Protein AF-A0A227IZJ9-F1 (afdb_monomer)

Radius of gyration: 13.45 Å; Cα contacts (8 Å, |Δi|>4): 119; chains: 1; bounding box: 33×26×31 Å

Structure (mmCIF, N/CA/C/O backbone):
data_AF-A0A227IZJ9-F1
#
_entry.id   AF-A0A227IZJ9-F1
#
loop_
_atom_site.group_PDB
_atom_site.id
_atom_site.type_symbol
_atom_site.label_atom_id
_atom_site.label_alt_id
_atom_site.label_comp_id
_atom_site.label_asym_id
_atom_site.label_entity_id
_atom_site.label_seq_id
_atom_site.pdbx_PDB_ins_code
_atom_site.Cartn_x
_atom_site.Cartn_y
_atom_site.Cartn_z
_atom_site.occupancy
_atom_site.B_iso_or_equiv
_atom_site.auth_seq_id
_atom_site.auth_comp_id
_atom_site.auth_asym_id
_atom_site.auth_atom_id
_atom_site.pdbx_PDB_model_num
ATOM 1 N N . PRO A 1 1 ? 12.974 6.609 -7.088 1.00 87.38 1 PRO A N 1
ATOM 2 C CA . PRO A 1 1 ? 13.376 5.210 -7.387 1.00 87.38 1 PRO A CA 1
ATOM 3 C C . PRO A 1 1 ? 14.113 5.137 -8.743 1.00 87.38 1 PRO A C 1
ATOM 5 O O . PRO A 1 1 ? 13.785 5.921 -9.633 1.00 87.38 1 PRO A O 1
ATOM 8 N N . THR A 1 2 ? 15.118 4.260 -8.883 1.00 94.12 2 THR A N 1
ATOM 9 C CA . THR A 1 2 ? 16.032 4.172 -10.050 1.00 94.12 2 THR A CA 1
ATOM 10 C C . THR A 1 2 ? 15.537 3.197 -11.127 1.00 94.12 2 THR A C 1
ATOM 12 O O . THR A 1 2 ? 14.550 2.489 -10.918 1.00 94.12 2 THR A O 1
ATOM 15 N N . GLN A 1 3 ? 16.177 3.195 -12.310 1.00 95.44 3 GLN A N 1
ATOM 16 C CA . GLN A 1 3 ? 15.894 2.252 -13.411 1.00 95.44 3 GLN A CA 1
ATOM 17 C C . GLN A 1 3 ? 16.206 0.808 -13.034 1.00 95.44 3 GLN A C 1
ATOM 19 O O . GLN A 1 3 ? 15.334 -0.038 -13.163 1.00 95.44 3 GLN A O 1
ATOM 24 N N . GLU A 1 4 ? 17.377 0.570 -12.460 1.00 97.69 4 GLU A N 1
ATOM 25 C CA . GLU A 1 4 ? 17.790 -0.745 -11.969 1.00 97.69 4 GLU A CA 1
ATOM 26 C C . GLU A 1 4 ? 16.770 -1.360 -10.997 1.00 97.69 4 GLU A C 1
ATOM 28 O O . GLU A 1 4 ? 16.395 -2.521 -11.137 1.00 97.69 4 GLU A O 1
ATOM 33 N N . LEU A 1 5 ? 16.223 -0.557 -10.074 1.00 96.69 5 LEU A N 1
ATOM 34 C CA . LEU A 1 5 ? 15.180 -1.019 -9.155 1.00 96.69 5 LEU A CA 1
ATOM 35 C C . LEU A 1 5 ? 13.889 -1.423 -9.884 1.00 96.69 5 LEU A C 1
ATOM 37 O O . LEU A 1 5 ? 13.225 -2.375 -9.482 1.00 96.69 5 LEU A O 1
ATOM 41 N N . LEU A 1 6 ? 13.512 -0.694 -10.940 1.00 96.88 6 LEU A N 1
ATOM 42 C CA . LEU A 1 6 ? 12.330 -1.042 -11.729 1.00 96.88 6 LEU A CA 1
ATOM 43 C C . LEU A 1 6 ? 12.517 -2.391 -12.418 1.00 96.88 6 LEU A C 1
ATOM 45 O O . LEU A 1 6 ? 11.594 -3.200 -12.418 1.00 96.88 6 LEU A O 1
ATOM 49 N N . ASP A 1 7 ? 13.695 -2.629 -12.985 1.00 97.94 7 ASP A N 1
ATOM 50 C CA . ASP A 1 7 ? 13.981 -3.866 -13.708 1.00 97.94 7 ASP A CA 1
ATOM 51 C C . ASP A 1 7 ? 14.022 -5.069 -12.751 1.00 97.94 7 ASP A C 1
ATOM 53 O O . ASP A 1 7 ? 13.452 -6.116 -13.058 1.00 97.94 7 ASP A O 1
ATOM 57 N N . ALA A 1 8 ? 14.557 -4.891 -11.539 1.00 98.00 8 ALA A N 1
ATOM 58 C CA . ALA A 1 8 ? 14.491 -5.903 -10.484 1.00 98.00 8 ALA A CA 1
ATOM 59 C C . ALA A 1 8 ? 13.044 -6.224 -10.057 1.00 98.00 8 ALA A C 1
ATOM 61 O O . ALA A 1 8 ? 12.674 -7.393 -9.956 1.00 98.00 8 ALA A O 1
ATOM 62 N N . ILE A 1 9 ? 12.200 -5.206 -9.847 1.00 97.56 9 ILE A N 1
ATOM 63 C CA . ILE A 1 9 ? 10.789 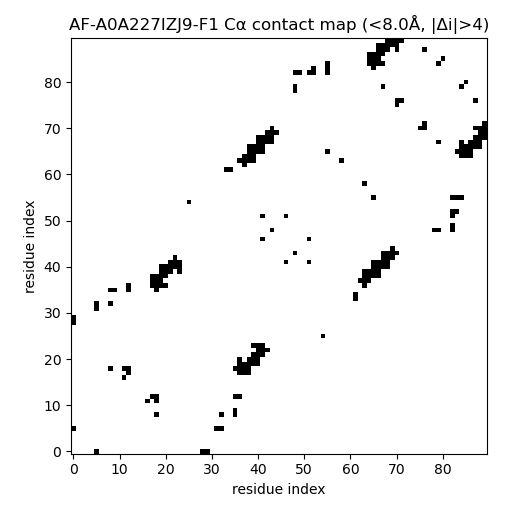-5.402 -9.469 1.00 97.56 9 ILE A CA 1
ATOM 64 C C . ILE A 1 9 ? 10.007 -6.113 -10.577 1.00 97.56 9 ILE A C 1
ATOM 66 O O . ILE A 1 9 ? 9.227 -7.016 -10.283 1.00 97.56 9 ILE A O 1
ATOM 70 N N . LYS A 1 10 ? 10.237 -5.750 -11.845 1.00 97.75 10 LYS A N 1
ATOM 71 C CA . LYS A 1 10 ? 9.630 -6.440 -12.992 1.00 97.75 10 LYS A CA 1
ATOM 72 C C . LYS A 1 10 ? 9.996 -7.917 -13.015 1.00 97.75 10 LYS A C 1
ATOM 74 O O . LYS A 1 10 ? 9.105 -8.749 -13.135 1.00 97.75 10 LYS A O 1
ATOM 79 N N . HIS A 1 11 ? 11.279 -8.231 -12.845 1.00 98.19 11 HIS A N 1
ATOM 80 C CA . HIS A 1 11 ? 11.746 -9.612 -12.825 1.00 98.19 11 HIS A CA 1
ATOM 81 C C . HIS A 1 11 ? 11.087 -10.422 -11.699 1.00 98.19 11 HIS A C 1
ATOM 83 O O . HIS A 1 11 ? 10.573 -11.511 -11.937 1.00 98.19 11 HIS A O 1
ATOM 89 N N . LEU A 1 12 ? 11.027 -9.871 -10.482 1.00 98.31 12 LEU A N 1
ATOM 90 C CA . LEU A 1 12 ? 10.363 -10.536 -9.357 1.00 98.31 12 LEU A CA 1
ATOM 91 C C . LEU A 1 12 ? 8.864 -10.743 -9.614 1.00 98.31 12 LEU A C 1
ATOM 93 O O . LEU A 1 12 ? 8.333 -11.819 -9.340 1.00 98.31 12 LEU A O 1
ATOM 97 N N . HIS A 1 13 ? 8.188 -9.747 -10.183 1.00 97.44 13 HIS A N 1
ATOM 98 C CA . HIS A 1 13 ? 6.787 -9.870 -10.572 1.00 97.44 13 HIS A CA 1
ATOM 99 C C . HIS A 1 13 ? 6.581 -10.971 -11.630 1.00 97.44 13 HIS A C 1
ATOM 101 O O . HIS A 1 13 ? 5.670 -11.784 -11.503 1.00 97.44 13 HIS A O 1
ATOM 107 N N . GLU A 1 14 ? 7.443 -11.049 -12.6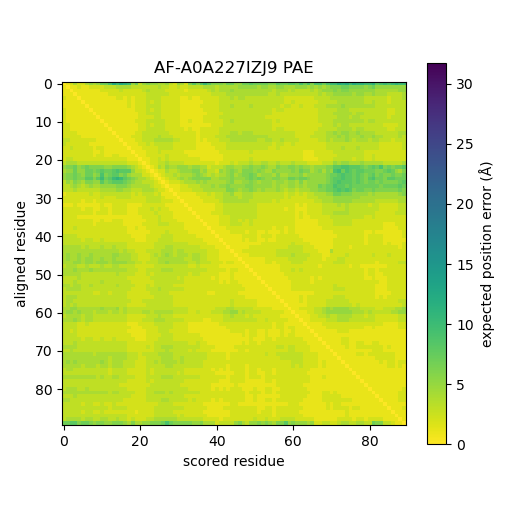50 1.00 97.31 14 GLU A N 1
ATOM 108 C CA . GLU A 1 14 ? 7.421 -12.112 -13.670 1.00 97.31 14 GLU A CA 1
ATOM 109 C C . GLU A 1 14 ? 7.663 -13.509 -13.076 1.00 97.31 14 GLU A C 1
ATOM 111 O O . GLU A 1 14 ? 7.078 -14.486 -13.541 1.00 97.31 14 GLU A O 1
ATOM 116 N N . CYS A 1 15 ? 8.460 -13.611 -12.010 1.00 98.06 15 CYS A N 1
ATOM 117 C CA . CYS A 1 15 ? 8.638 -14.845 -11.243 1.00 98.06 15 CYS A CA 1
ATOM 118 C C . CYS A 1 15 ? 7.438 -15.200 -10.341 1.00 98.06 15 CYS A C 1
ATOM 120 O O . CYS A 1 15 ? 7.464 -16.240 -9.685 1.00 98.06 15 CYS A O 1
ATOM 122 N N . GLY A 1 16 ? 6.393 -14.368 -10.296 1.00 97.38 16 GLY A N 1
ATOM 123 C CA . GLY A 1 16 ? 5.182 -14.604 -9.508 1.00 97.38 16 GLY A CA 1
ATOM 124 C C . GLY A 1 16 ? 5.25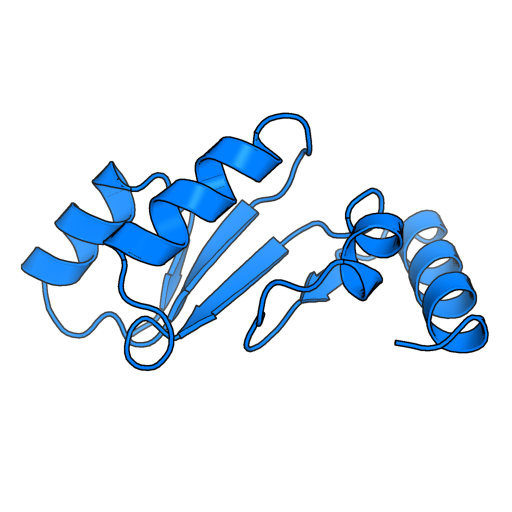8 -14.126 -8.056 1.00 97.38 16 GLY A C 1
ATOM 125 O O . GLY A 1 16 ? 4.384 -14.471 -7.258 1.00 97.38 16 GLY A O 1
ATOM 126 N N . TYR A 1 17 ? 6.270 -13.334 -7.686 1.00 98.12 17 TYR A N 1
ATOM 127 C CA . TYR A 1 17 ? 6.332 -12.730 -6.356 1.00 98.12 17 TYR A CA 1
ATOM 128 C C . TYR A 1 17 ? 5.323 -11.587 -6.221 1.00 98.12 17 TYR A C 1
ATOM 130 O O . TYR A 1 17 ? 5.152 -10.767 -7.122 1.00 98.12 17 TYR A O 1
ATOM 138 N N . ARG A 1 18 ? 4.695 -11.495 -5.044 1.00 97.31 18 ARG A N 1
ATOM 139 C CA . ARG A 1 18 ? 3.872 -10.341 -4.667 1.00 97.31 18 ARG A CA 1
ATOM 140 C C . ARG A 1 18 ? 4.773 -9.237 -4.130 1.00 97.31 18 ARG A C 1
ATOM 142 O O . ARG A 1 18 ? 5.539 -9.469 -3.198 1.00 97.31 18 ARG A O 1
ATOM 149 N N . ILE A 1 19 ? 4.658 -8.041 -4.698 1.00 97.56 19 ILE A N 1
ATOM 150 C CA . ILE A 1 19 ? 5.471 -6.887 -4.305 1.00 97.56 19 ILE A CA 1
ATOM 151 C C . ILE A 1 19 ? 4.623 -5.937 -3.468 1.00 97.56 19 ILE A C 1
ATOM 153 O O . ILE A 1 19 ? 3.565 -5.493 -3.915 1.00 97.56 19 ILE A O 1
ATOM 157 N N . ALA A 1 20 ? 5.101 -5.618 -2.268 1.00 96.44 20 ALA A N 1
ATOM 158 C CA . ALA A 1 20 ? 4.495 -4.626 -1.392 1.00 96.44 20 ALA A CA 1
ATOM 159 C C . ALA A 1 20 ? 5.368 -3.366 -1.338 1.00 96.44 20 ALA A C 1
ATOM 161 O O . ALA A 1 20 ? 6.586 -3.467 -1.178 1.00 96.44 20 ALA A O 1
ATOM 162 N N . LEU A 1 21 ? 4.755 -2.189 -1.472 1.00 94.62 21 LEU A N 1
ATOM 163 C CA . LEU A 1 21 ? 5.410 -0.919 -1.161 1.00 94.62 21 LEU A CA 1
ATOM 164 C C . LEU A 1 21 ? 5.119 -0.551 0.290 1.00 94.62 21 LEU A C 1
ATOM 166 O O . LEU A 1 21 ? 3.959 -0.367 0.655 1.00 94.62 21 LEU A O 1
ATOM 170 N N . ASP A 1 22 ? 6.184 -0.454 1.078 1.00 93.00 22 ASP A N 1
ATOM 171 C CA . ASP A 1 22 ? 6.134 -0.082 2.489 1.00 93.00 22 ASP A CA 1
ATOM 172 C C . ASP A 1 22 ? 6.255 1.435 2.677 1.00 93.00 22 ASP A C 1
ATOM 174 O O . ASP A 1 22 ? 6.899 2.093 1.851 1.00 93.00 22 ASP A O 1
ATOM 178 N N . ASP A 1 23 ? 5.630 1.976 3.728 1.00 84.19 23 ASP A N 1
ATOM 179 C CA . ASP A 1 23 ? 5.608 3.412 4.060 1.00 84.19 23 ASP A CA 1
ATOM 180 C C . ASP A 1 23 ? 5.396 4.319 2.830 1.00 84.19 23 ASP A C 1
ATOM 182 O O . ASP A 1 23 ? 6.160 5.253 2.546 1.00 84.19 23 ASP A O 1
ATOM 186 N N . PHE A 1 24 ? 4.380 4.006 2.019 1.00 83.00 24 PHE A N 1
ATOM 187 C CA . PHE A 1 24 ? 4.257 4.597 0.692 1.00 83.00 24 PHE A CA 1
ATOM 188 C C . PHE A 1 24 ? 3.960 6.099 0.743 1.00 83.00 24 PHE A C 1
ATOM 190 O O . PHE A 1 24 ? 2.859 6.538 1.073 1.00 83.00 24 PHE A O 1
ATOM 197 N N . VAL A 1 25 ? 4.934 6.896 0.292 1.00 78.75 25 VAL A N 1
ATOM 198 C CA . VAL A 1 25 ? 4.755 8.326 0.021 1.00 78.75 25 VAL A CA 1
ATOM 199 C C . VAL A 1 25 ? 4.504 8.534 -1.479 1.00 78.75 25 VAL A C 1
ATOM 201 O O . VAL A 1 25 ? 5.414 8.328 -2.298 1.00 78.75 25 VAL A O 1
ATOM 204 N N . PRO A 1 26 ? 3.296 8.974 -1.878 1.00 76.19 26 PRO A N 1
ATOM 205 C CA . PRO A 1 26 ? 2.936 9.122 -3.281 1.00 76.19 26 PRO A CA 1
ATOM 206 C C . PRO A 1 26 ? 3.800 10.164 -3.992 1.00 76.19 26 PRO A C 1
ATOM 208 O O . PRO A 1 26 ? 3.820 11.345 -3.648 1.00 76.19 26 PRO A O 1
ATOM 211 N N . THR A 1 27 ? 4.495 9.739 -5.047 1.00 84.06 27 THR A N 1
ATOM 212 C CA . THR A 1 27 ? 5.256 10.636 -5.926 1.00 84.06 27 THR A CA 1
ATOM 213 C C . THR A 1 27 ? 5.135 10.190 -7.379 1.00 84.06 27 THR A C 1
ATOM 215 O O . THR A 1 27 ? 4.918 9.012 -7.674 1.00 84.06 27 THR A O 1
ATOM 218 N N . LYS A 1 28 ? 5.336 11.117 -8.327 1.00 86.12 28 LYS A N 1
ATOM 219 C CA . LYS A 1 28 ? 5.292 10.804 -9.770 1.00 86.12 28 LYS A CA 1
ATOM 220 C C . LYS A 1 28 ? 6.283 9.703 -10.170 1.00 86.12 28 LYS A C 1
ATOM 222 O O . LYS A 1 28 ? 6.029 8.978 -11.128 1.00 86.12 28 LYS A O 1
ATOM 227 N N . ALA A 1 29 ? 7.384 9.557 -9.432 1.00 87.81 29 ALA A N 1
ATOM 228 C CA . ALA A 1 29 ? 8.413 8.561 -9.707 1.00 87.81 29 ALA A CA 1
ATOM 229 C C . ALA A 1 29 ? 7.922 7.114 -9.515 1.00 87.81 29 ALA A C 1
ATOM 231 O O . ALA A 1 29 ? 8.434 6.209 -10.173 1.00 87.81 29 ALA A O 1
ATOM 232 N N . TRP A 1 30 ? 6.915 6.893 -8.664 1.00 90.88 30 TRP A N 1
ATOM 233 C CA . TRP A 1 30 ? 6.350 5.566 -8.411 1.00 90.88 30 TRP A CA 1
ATOM 234 C C . TRP A 1 30 ? 5.376 5.097 -9.490 1.00 90.88 30 TRP A C 1
ATOM 236 O O . TRP A 1 30 ? 5.141 3.900 -9.606 1.00 90.88 30 TRP A O 1
ATOM 246 N N . LYS A 1 31 ? 4.871 5.995 -10.348 1.00 91.19 31 LYS A N 1
ATOM 247 C CA . LYS A 1 31 ? 3.835 5.666 -11.342 1.00 91.19 31 LYS A CA 1
ATOM 248 C C . LYS A 1 31 ? 4.202 4.473 -12.234 1.00 91.19 31 LYS A C 1
ATOM 250 O O . LYS A 1 31 ? 3.350 3.654 -12.548 1.00 91.19 31 LYS A O 1
ATOM 255 N N . ARG A 1 32 ? 5.477 4.363 -12.619 1.00 94.25 32 ARG A N 1
ATOM 256 C CA . ARG A 1 32 ? 5.986 3.275 -13.473 1.00 94.25 32 ARG A CA 1
ATOM 257 C C . ARG A 1 32 ? 6.149 1.926 -12.759 1.00 94.25 32 ARG A C 1
ATOM 259 O O . ARG A 1 32 ? 6.388 0.932 -13.429 1.00 94.25 32 ARG A O 1
ATOM 266 N N . PHE A 1 33 ? 6.064 1.910 -11.431 1.00 95.56 33 PHE A N 1
ATOM 267 C CA . PHE A 1 33 ? 6.171 0.707 -10.604 1.00 95.56 33 PHE A CA 1
ATOM 268 C C . PHE A 1 33 ? 4.802 0.091 -10.317 1.00 95.56 33 PHE A C 1
ATOM 270 O O . PHE A 1 33 ? 4.714 -1.123 -10.211 1.00 95.56 33 PHE A O 1
ATOM 277 N N . LEU A 1 34 ? 3.747 0.913 -10.253 1.00 94.81 34 LEU A N 1
ATOM 278 C CA . LEU A 1 34 ? 2.382 0.497 -9.902 1.00 94.81 34 LEU A CA 1
ATOM 279 C C . LEU A 1 34 ? 1.861 -0.740 -10.658 1.00 94.81 34 LEU A C 1
ATOM 281 O O . LEU A 1 34 ? 1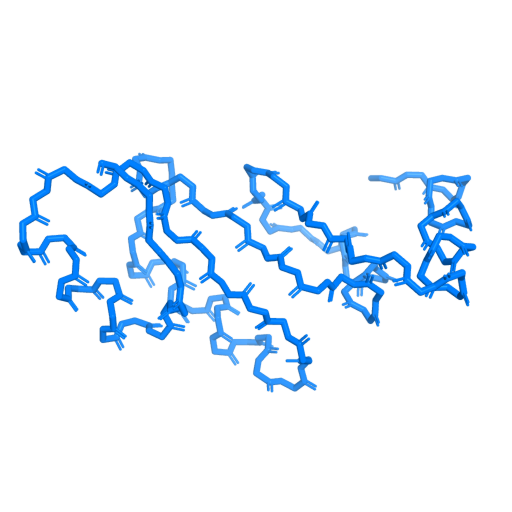.239 -1.569 -10.006 1.00 94.81 34 LEU A O 1
ATOM 285 N N . PRO A 1 35 ? 2.138 -0.941 -11.967 1.00 96.31 35 PRO A N 1
ATOM 286 C CA . PRO A 1 35 ? 1.695 -2.152 -12.666 1.00 96.31 35 PRO A CA 1
ATOM 287 C C . PRO A 1 35 ? 2.258 -3.470 -12.114 1.00 96.31 35 PRO A C 1
ATOM 289 O O . PRO A 1 35 ? 1.747 -4.526 -12.462 1.00 96.31 35 PRO A O 1
ATOM 292 N N . TYR A 1 36 ? 3.321 -3.414 -11.308 1.00 97.06 36 TYR A N 1
ATOM 293 C CA . TYR A 1 36 ? 4.038 -4.575 -10.770 1.00 97.06 36 TYR A CA 1
ATOM 294 C C . TYR A 1 36 ? 3.882 -4.711 -9.251 1.00 97.06 36 TYR A C 1
ATOM 296 O O . TYR A 1 36 ? 4.499 -5.578 -8.636 1.00 97.06 36 TYR A O 1
ATOM 304 N N . VAL A 1 37 ? 3.109 -3.818 -8.633 1.00 96.94 37 VAL A N 1
ATOM 305 C CA . VAL A 1 37 ? 2.874 -3.785 -7.191 1.00 96.94 37 VAL A CA 1
ATOM 306 C C . VAL A 1 37 ? 1.570 -4.513 -6.906 1.00 96.94 37 VAL A C 1
ATOM 308 O O . VAL A 1 37 ? 0.572 -4.290 -7.579 1.00 96.94 37 VAL A O 1
ATOM 311 N N . SER A 1 38 ? 1.584 -5.386 -5.906 1.00 97.75 38 SER A N 1
ATOM 312 C CA . SER A 1 38 ? 0.404 -6.127 -5.452 1.00 97.75 38 SER A CA 1
ATOM 313 C C . SER A 1 38 ? -0.212 -5.517 -4.199 1.00 97.75 38 SER A C 1
ATOM 315 O O . SER A 1 38 ? -1.386 -5.746 -3.936 1.00 97.75 38 SER A O 1
ATOM 317 N N . MET A 1 39 ? 0.581 -4.801 -3.397 1.00 97.75 39 MET A N 1
ATOM 318 C CA . MET A 1 39 ? 0.115 -4.194 -2.155 1.00 97.75 39 MET A CA 1
ATOM 319 C C . MET A 1 39 ? 0.793 -2.852 -1.884 1.00 97.75 39 MET A C 1
ATOM 321 O O . MET A 1 39 ? 1.984 -2.683 -2.144 1.00 97.75 39 MET A O 1
ATOM 325 N N . ILE A 1 40 ? 0.049 -1.907 -1.321 1.00 96.88 40 ILE A N 1
ATOM 326 C CA . ILE A 1 40 ? 0.584 -0.654 -0.788 1.00 96.88 40 ILE A CA 1
ATOM 327 C C . ILE A 1 40 ? 0.210 -0.548 0.688 1.00 96.88 40 ILE A C 1
ATOM 329 O O . ILE A 1 40 ? -0.950 -0.732 1.055 1.00 96.88 40 ILE A O 1
ATOM 333 N N . LYS A 1 41 ? 1.200 -0.239 1.524 1.00 97.06 41 LYS A N 1
ATOM 334 C CA . LYS A 1 41 ? 1.042 -0.059 2.966 1.00 97.06 41 LYS A CA 1
ATOM 335 C C . LYS A 1 41 ? 1.044 1.431 3.301 1.00 97.06 41 LYS A C 1
ATOM 337 O O . LYS A 1 41 ? 1.898 2.178 2.811 1.00 97.06 41 LYS A O 1
ATOM 342 N N . PHE A 1 42 ? 0.080 1.852 4.111 1.00 95.81 42 PHE A N 1
ATOM 343 C CA . PHE A 1 42 ? 0.003 3.202 4.653 1.00 95.81 42 PHE A CA 1
ATOM 344 C C . PHE A 1 42 ? 0.046 3.146 6.177 1.00 95.81 42 PHE A C 1
ATOM 346 O O . PHE A 1 42 ? -0.875 2.627 6.805 1.00 95.81 42 PHE A O 1
ATOM 353 N N . ASP A 1 43 ? 1.072 3.755 6.767 1.00 95.38 43 ASP A N 1
ATOM 354 C CA . ASP A 1 43 ? 1.043 4.139 8.175 1.00 95.38 43 ASP A CA 1
ATOM 355 C C . ASP A 1 43 ? 0.054 5.306 8.342 1.00 95.38 43 ASP A C 1
ATOM 357 O O . ASP A 1 43 ? 0.305 6.423 7.869 1.00 95.38 43 ASP A O 1
ATOM 361 N N . ILE A 1 44 ? -1.079 5.052 9.011 1.00 94.38 44 ILE A N 1
ATOM 362 C CA . ILE A 1 44 ? -2.154 6.047 9.162 1.00 94.38 44 ILE A CA 1
ATOM 363 C C . ILE A 1 44 ? -1.776 7.211 10.091 1.00 94.38 44 ILE A C 1
ATOM 365 O O . ILE A 1 44 ? -2.471 8.228 10.133 1.00 94.38 44 ILE A O 1
ATOM 369 N N . ARG A 1 45 ? -0.670 7.092 10.838 1.00 92.88 45 ARG A N 1
ATOM 370 C CA . ARG A 1 45 ? -0.102 8.174 11.653 1.00 92.88 45 ARG A CA 1
ATOM 371 C C . ARG A 1 45 ? 0.699 9.146 10.790 1.00 92.88 45 ARG A C 1
ATOM 373 O O . ARG A 1 45 ? 0.754 10.334 11.102 1.00 92.88 45 ARG A O 1
ATOM 380 N N . LEU A 1 46 ? 1.301 8.662 9.700 1.00 92.56 46 LEU A N 1
ATOM 381 C CA . LEU A 1 46 ? 2.040 9.484 8.735 1.00 92.56 46 LEU A CA 1
ATOM 382 C C . LEU A 1 46 ? 1.137 10.023 7.620 1.00 92.56 46 LEU A C 1
ATOM 384 O O . LEU A 1 46 ? 1.255 11.187 7.221 1.00 92.56 46 LEU A O 1
ATOM 388 N N . VAL A 1 47 ? 0.229 9.187 7.117 1.00 91.81 47 VAL A N 1
ATOM 389 C CA . VAL A 1 47 ? -0.725 9.527 6.061 1.00 91.81 47 VAL A CA 1
ATOM 390 C C . VAL A 1 47 ? -2.142 9.361 6.612 1.00 91.81 47 VAL A C 1
ATOM 392 O O . VAL A 1 47 ? -2.632 8.238 6.661 1.00 91.81 47 VAL A O 1
ATOM 395 N N . PRO A 1 48 ? -2.829 10.460 6.984 1.00 93.75 48 PRO A N 1
ATOM 396 C CA . PRO A 1 48 ? -4.211 10.396 7.453 1.00 93.75 48 PRO A CA 1
ATOM 397 C C . PRO A 1 48 ? -5.118 9.632 6.483 1.00 93.75 48 PRO A C 1
ATOM 399 O O . PRO A 1 48 ? -4.953 9.750 5.261 1.00 93.75 48 PRO A O 1
ATOM 402 N N . ILE A 1 49 ? -6.085 8.893 7.026 1.00 95.75 49 ILE A N 1
ATOM 403 C CA . ILE A 1 49 ? -6.978 7.993 6.280 1.00 95.75 49 ILE A CA 1
ATOM 404 C C . ILE A 1 49 ? -7.664 8.722 5.118 1.00 95.75 49 ILE A C 1
ATOM 406 O O . ILE A 1 49 ? -7.718 8.203 4.005 1.00 95.75 49 ILE A O 1
ATOM 410 N N . GLU A 1 50 ? -8.096 9.967 5.315 1.00 95.25 50 GLU A N 1
ATOM 411 C CA . GLU A 1 50 ? -8.775 10.758 4.285 1.00 95.25 50 GLU A CA 1
ATOM 412 C C . GLU A 1 50 ? -7.851 11.073 3.106 1.00 95.25 50 GLU A C 1
ATOM 414 O O . GLU A 1 50 ? -8.282 11.120 1.953 1.00 95.25 50 GLU A O 1
ATOM 419 N N . LYS A 1 51 ? -6.554 11.275 3.372 1.00 93.12 51 LYS A N 1
ATOM 420 C CA . LYS A 1 51 ? -5.562 11.457 2.307 1.00 93.12 51 LYS A CA 1
ATOM 421 C C . LYS A 1 51 ? -5.292 10.138 1.601 1.00 93.12 51 LYS A C 1
ATOM 423 O O . LYS A 1 51 ? -5.204 10.135 0.375 1.00 93.12 51 LYS A O 1
ATOM 428 N N . ALA A 1 52 ? -5.174 9.040 2.348 1.00 94.12 52 ALA A N 1
ATOM 429 C CA . ALA A 1 52 ? -4.996 7.709 1.779 1.00 94.12 52 ALA A CA 1
ATOM 430 C C . ALA A 1 52 ? -6.161 7.334 0.845 1.00 94.12 52 ALA A C 1
ATOM 432 O O . ALA A 1 52 ? -5.909 6.881 -0.270 1.00 94.12 52 ALA A O 1
ATOM 433 N N . ALA A 1 53 ? -7.406 7.645 1.222 1.00 95.75 53 ALA A N 1
ATOM 434 C CA . ALA A 1 53 ? -8.607 7.404 0.416 1.00 95.75 53 ALA A CA 1
ATOM 435 C C . ALA A 1 53 ? -8.519 8.018 -0.995 1.00 95.75 53 ALA A C 1
ATOM 437 O O . ALA A 1 53 ? -8.864 7.376 -1.989 1.00 95.75 53 ALA A O 1
ATOM 438 N N . ILE A 1 54 ? -7.982 9.239 -1.113 1.00 94.56 54 ILE A N 1
ATOM 439 C CA . ILE A 1 54 ? -7.780 9.906 -2.412 1.00 94.56 54 ILE A CA 1
ATOM 440 C C . ILE A 1 54 ? -6.817 9.094 -3.290 1.00 94.56 54 ILE A C 1
ATOM 442 O O . ILE A 1 54 ? -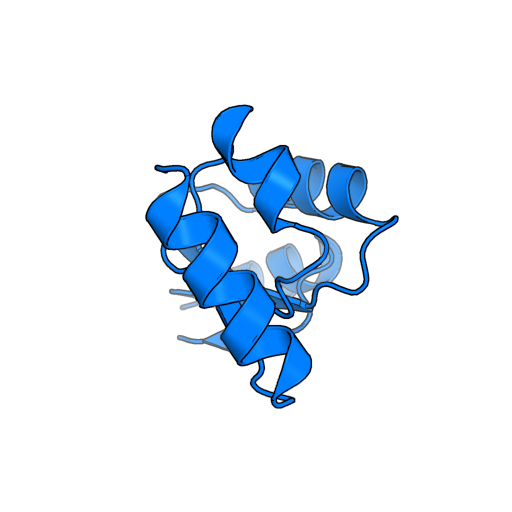7.027 8.960 -4.499 1.00 94.56 54 ILE A O 1
ATOM 446 N N . PHE A 1 55 ? -5.757 8.536 -2.698 1.00 91.81 55 PHE A N 1
ATOM 447 C CA . PHE A 1 55 ? -4.798 7.705 -3.424 1.00 91.81 55 PHE A CA 1
ATOM 448 C C . PHE A 1 55 ? -5.387 6.352 -3.805 1.00 91.81 55 PHE A C 1
ATOM 450 O O . PHE A 1 55 ? -5.225 5.946 -4.953 1.00 91.81 55 PHE A O 1
ATOM 457 N N . ILE A 1 56 ? -6.106 5.696 -2.894 1.00 94.94 56 ILE A N 1
ATOM 458 C CA . ILE A 1 56 ? -6.808 4.433 -3.158 1.00 94.94 56 ILE A CA 1
ATOM 459 C C . ILE A 1 56 ? -7.733 4.606 -4.368 1.00 94.94 56 ILE A C 1
ATOM 461 O O . ILE A 1 56 ? -7.633 3.867 -5.350 1.00 94.94 56 ILE A O 1
ATOM 465 N N . GLN A 1 57 ? -8.545 5.665 -4.376 1.00 95.12 57 GLN A N 1
ATOM 466 C CA . GLN A 1 57 ? -9.434 5.967 -5.495 1.00 95.12 57 GLN A CA 1
ATOM 467 C C . GLN A 1 57 ? -8.669 6.231 -6.803 1.00 95.12 57 GLN A C 1
ATOM 469 O O . GLN A 1 57 ? -9.028 5.693 -7.855 1.00 95.12 57 GLN A O 1
ATOM 474 N N . ALA A 1 58 ? -7.596 7.028 -6.759 1.00 92.62 58 ALA A N 1
ATOM 475 C CA . ALA A 1 58 ? -6.778 7.339 -7.934 1.00 92.62 58 ALA A CA 1
ATOM 476 C C . ALA A 1 58 ? -6.066 6.105 -8.524 1.00 92.62 58 ALA A C 1
ATOM 478 O O . ALA A 1 58 ? -5.689 6.100 -9.702 1.00 92.62 58 ALA A O 1
ATOM 479 N N . LEU A 1 59 ? -5.879 5.067 -7.711 1.00 93.31 59 LEU A N 1
ATOM 480 C CA . LEU A 1 59 ? -5.218 3.819 -8.070 1.00 93.31 59 LEU A CA 1
ATOM 481 C C . LEU A 1 59 ? -6.192 2.678 -8.391 1.00 93.31 59 LEU A C 1
ATOM 483 O O . LEU A 1 59 ? -5.730 1.599 -8.738 1.00 93.31 59 LEU A O 1
ATOM 487 N N . SER A 1 60 ? -7.503 2.928 -8.392 1.00 92.69 60 SER A N 1
ATOM 488 C CA . SER A 1 60 ? -8.559 1.929 -8.654 1.00 92.69 60 SER A CA 1
ATOM 489 C C . SER A 1 60 ? -8.436 1.148 -9.972 1.00 92.69 60 SER A C 1
ATOM 491 O O . SER A 1 60 ? -9.009 0.072 -10.105 1.00 92.69 60 SER A O 1
ATOM 493 N N . GLN A 1 61 ? -7.693 1.662 -10.958 1.00 93.94 61 GLN A N 1
ATOM 494 C CA . GLN A 1 61 ? -7.417 0.948 -12.213 1.00 93.94 61 GLN A CA 1
ATOM 495 C C . GLN A 1 61 ? -6.375 -0.176 -12.068 1.00 93.94 61 GLN A C 1
ATOM 497 O O . GLN A 1 61 ? -6.213 -0.984 -12.981 1.00 93.94 61 GLN A O 1
ATOM 502 N N . PHE A 1 62 ? -5.621 -0.189 -10.968 1.00 94.56 62 PHE A N 1
ATOM 503 C CA . PHE A 1 62 ? -4.610 -1.195 -10.676 1.00 94.56 62 PHE A CA 1
ATOM 504 C C . PHE A 1 62 ? -5.180 -2.247 -9.727 1.00 94.56 62 PHE A C 1
ATOM 506 O O . PHE A 1 62 ? -5.953 -1.933 -8.827 1.00 94.56 62 PHE A O 1
ATOM 513 N N . ASN A 1 63 ? -4.748 -3.494 -9.896 1.00 94.81 63 ASN A N 1
ATOM 514 C CA . ASN A 1 63 ? -5.087 -4.580 -8.982 1.00 94.81 63 ASN A CA 1
ATOM 515 C C . ASN A 1 63 ? -4.142 -4.564 -7.768 1.00 94.81 63 ASN A C 1
ATOM 517 O O . ASN A 1 63 ? -3.255 -5.411 -7.656 1.00 94.81 63 ASN A O 1
ATOM 521 N N . ILE A 1 64 ? -4.283 -3.536 -6.931 1.00 97.31 64 ILE A N 1
ATOM 522 C CA . ILE A 1 64 ? -3.458 -3.299 -5.744 1.00 97.31 64 ILE A CA 1
ATOM 523 C C . ILE A 1 64 ? -4.338 -3.421 -4.506 1.00 97.31 64 ILE A C 1
ATOM 525 O O . ILE A 1 64 ? -5.355 -2.739 -4.407 1.00 97.31 64 ILE A O 1
ATOM 529 N N . ASP A 1 65 ? -3.896 -4.235 -3.553 1.00 98.12 65 ASP A N 1
ATOM 530 C CA . ASP A 1 65 ? -4.474 -4.271 -2.216 1.00 98.12 65 ASP A CA 1
ATOM 531 C C . ASP A 1 65 ? -3.866 -3.167 -1.333 1.00 98.12 65 ASP A C 1
ATOM 533 O O . ASP A 1 65 ? -2.670 -2.874 -1.410 1.00 98.12 65 ASP A O 1
ATOM 537 N N . PHE A 1 66 ? -4.654 -2.584 -0.439 1.00 97.94 66 PHE A N 1
ATOM 538 C CA . PHE A 1 66 ? -4.200 -1.546 0.484 1.00 97.94 66 PHE A CA 1
ATOM 539 C C . PHE A 1 66 ? -4.230 -2.040 1.929 1.00 97.94 66 PHE A C 1
ATOM 541 O O . PHE A 1 66 ? -5.237 -2.577 2.388 1.00 97.94 66 PHE A O 1
ATOM 548 N N . LEU A 1 67 ? -3.125 -1.841 2.649 1.00 98.25 67 LEU A N 1
ATOM 549 C CA . LEU A 1 67 ? -2.976 -2.181 4.064 1.00 98.25 67 LEU A CA 1
ATOM 550 C C . LE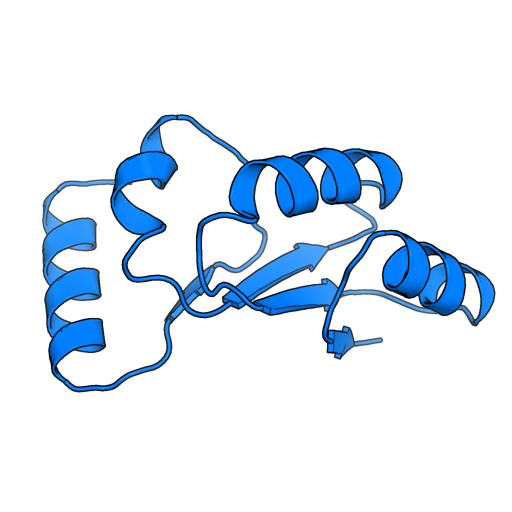U A 1 67 ? -2.877 -0.900 4.901 1.00 98.25 67 LEU A C 1
ATOM 552 O O . LEU A 1 67 ? -1.976 -0.092 4.673 1.00 98.25 67 LEU A O 1
ATOM 556 N N . ALA A 1 68 ? -3.782 -0.737 5.866 1.00 97.94 68 ALA A N 1
ATOM 557 C CA . ALA A 1 68 ? -3.689 0.287 6.902 1.00 97.94 68 ALA A CA 1
ATOM 558 C C . ALA A 1 68 ? -2.863 -0.251 8.078 1.00 97.94 68 ALA A C 1
ATOM 560 O O . ALA A 1 68 ? -3.238 -1.239 8.713 1.00 97.94 68 ALA A O 1
ATOM 561 N N . GLU A 1 69 ? -1.736 0.390 8.370 1.00 97.56 69 GLU A N 1
ATOM 562 C CA . GLU A 1 69 ? -0.891 0.079 9.523 1.00 97.56 69 GLU A CA 1
ATOM 563 C C . GLU A 1 69 ? -1.163 1.037 10.678 1.00 97.56 69 GLU A C 1
ATOM 565 O O . GLU A 1 69 ? -1.560 2.179 10.456 1.00 97.56 69 GLU A O 1
ATOM 570 N N . LYS A 1 70 ? -0.874 0.584 11.905 1.00 96.38 70 LYS A N 1
ATOM 571 C CA . LYS A 1 70 ? -1.059 1.348 13.152 1.00 96.38 70 LYS A CA 1
ATOM 572 C C . LYS A 1 70 ? -2.526 1.662 13.455 1.00 96.38 70 LYS A C 1
ATOM 574 O O . LYS A 1 70 ? -2.831 2.720 13.995 1.00 96.38 70 LYS A O 1
ATOM 579 N N . VAL A 1 71 ? -3.421 0.739 13.113 1.00 97.81 71 VAL A N 1
ATOM 580 C CA . VAL A 1 71 ? -4.843 0.815 13.471 1.00 97.81 71 VAL A CA 1
ATOM 581 C C . VAL A 1 71 ? -4.998 0.356 14.922 1.00 97.81 71 VAL A C 1
ATOM 583 O O . VAL A 1 71 ? -4.912 -0.832 15.199 1.00 97.81 71 VAL A O 1
ATOM 586 N N . GLU A 1 72 ? -5.196 1.280 15.858 1.00 97.62 72 GLU A N 1
ATOM 587 C CA . GLU A 1 72 ? -5.186 0.983 17.303 1.00 97.62 72 GLU A CA 1
ATOM 588 C C . GLU A 1 72 ? -6.582 1.078 17.935 1.00 97.62 72 GLU A C 1
ATOM 590 O O . GLU A 1 72 ? -6.788 0.665 19.079 1.00 97.62 72 GLU A O 1
ATOM 595 N N . THR A 1 73 ? -7.562 1.614 17.203 1.00 98.06 73 THR A N 1
ATOM 596 C CA . THR A 1 73 ? -8.946 1.741 17.667 1.00 98.06 73 THR A CA 1
ATOM 597 C C . THR A 1 73 ? -9.944 1.186 16.656 1.00 98.06 73 THR A C 1
ATOM 599 O O . THR A 1 73 ? -9.693 1.131 15.453 1.00 98.06 73 THR A O 1
ATOM 602 N N . TYR A 1 74 ? -11.121 0.799 17.152 1.00 97.81 74 TYR A N 1
ATOM 603 C CA . TYR A 1 74 ? -12.211 0.337 16.293 1.00 97.81 74 TYR A CA 1
ATOM 604 C C . TYR A 1 74 ? -12.725 1.444 15.360 1.00 97.81 74 TYR A C 1
ATOM 606 O O . TYR A 1 74 ? -13.084 1.176 14.222 1.00 97.81 74 TYR A O 1
ATOM 614 N N . GLU A 1 75 ? -12.718 2.698 15.820 1.00 98.19 75 GLU A N 1
ATOM 615 C CA . GLU A 1 75 ? -13.104 3.844 14.993 1.00 98.19 75 GLU A CA 1
ATOM 616 C C . GLU A 1 75 ? -12.153 4.028 13.802 1.00 98.19 75 GLU A C 1
ATOM 618 O O . GLU A 1 75 ? -12.608 4.223 12.679 1.00 98.19 75 GLU A O 1
ATOM 623 N N . GLU A 1 76 ? -10.843 3.888 14.017 1.00 97.88 76 GLU A N 1
ATOM 624 C CA . GLU A 1 76 ? -9.851 3.931 12.933 1.00 97.88 76 GLU A CA 1
ATOM 625 C C . GLU A 1 76 ? -10.025 2.780 11.943 1.00 97.88 76 GLU A C 1
ATOM 627 O O . GLU A 1 76 ? -9.868 2.981 10.739 1.00 97.88 76 GLU A O 1
ATOM 632 N N . PHE A 1 77 ? -10.358 1.582 12.434 1.00 98.38 77 PHE A N 1
ATOM 633 C CA . PHE A 1 77 ? -10.657 0.436 11.580 1.00 98.38 77 PHE A CA 1
ATOM 634 C C . PHE A 1 77 ? -11.853 0.721 10.665 1.00 98.38 77 PHE A C 1
ATOM 636 O O . PHE A 1 77 ? -11.732 0.553 9.454 1.00 98.38 77 PHE A O 1
ATOM 643 N N . GLU A 1 78 ? -12.973 1.195 11.218 1.00 98.50 78 GLU A N 1
ATOM 644 C CA . GLU A 1 78 ? -14.174 1.528 10.439 1.00 98.50 78 GLU A CA 1
ATOM 645 C C . GLU A 1 78 ? -13.885 2.641 9.419 1.00 98.50 78 GLU A C 1
ATOM 647 O O . GLU A 1 78 ? -14.212 2.505 8.243 1.00 98.50 78 GLU A O 1
ATOM 652 N N . GLN A 1 79 ? -13.179 3.702 9.829 1.00 98.12 79 GLN A N 1
ATOM 653 C CA . GLN A 1 79 ? -12.779 4.786 8.925 1.00 98.12 79 GLN A CA 1
ATOM 654 C C . GLN A 1 79 ? -11.888 4.290 7.778 1.00 98.12 79 GLN A C 1
ATOM 656 O O . GLN A 1 79 ? -12.062 4.700 6.630 1.00 98.12 79 GLN A O 1
ATOM 661 N N . ALA A 1 80 ? -10.925 3.413 8.066 1.00 98.06 80 ALA A N 1
ATOM 662 C CA . ALA A 1 80 ? -10.049 2.844 7.049 1.00 98.06 80 ALA A CA 1
ATOM 663 C C . ALA A 1 80 ? -10.807 1.870 6.126 1.00 98.06 80 ALA A C 1
ATOM 665 O O . ALA A 1 80 ? -10.585 1.866 4.914 1.00 98.06 80 ALA A O 1
ATOM 666 N N . LEU A 1 81 ? -11.735 1.080 6.663 1.00 98.06 81 LEU A N 1
ATOM 667 C CA . LEU A 1 81 ? -12.584 0.197 5.869 1.00 98.06 81 LEU A CA 1
ATOM 668 C C . LEU A 1 81 ? -13.426 1.001 4.868 1.00 98.06 81 LEU A C 1
ATOM 670 O O . LEU A 1 81 ? -13.395 0.712 3.671 1.00 98.06 81 LEU A O 1
ATOM 674 N N . ASP A 1 82 ? -14.082 2.065 5.335 1.00 98.00 82 ASP A N 1
ATOM 675 C CA . ASP A 1 82 ? -14.876 2.971 4.498 1.00 98.00 82 ASP A CA 1
ATOM 676 C C . ASP A 1 82 ? -14.025 3.718 3.457 1.00 98.00 82 ASP A C 1
ATOM 678 O O . ASP A 1 82 ? -14.484 4.008 2.350 1.00 98.00 82 ASP A O 1
ATOM 682 N N . ALA A 1 83 ? -12.758 3.996 3.778 1.00 97.19 83 ALA A N 1
ATOM 683 C CA . ALA A 1 83 ? -11.794 4.603 2.860 1.00 97.19 83 ALA A CA 1
ATOM 684 C C . ALA A 1 83 ? -11.309 3.657 1.744 1.00 97.19 83 ALA A C 1
ATOM 686 O O . ALA A 1 83 ? -10.644 4.112 0.807 1.00 97.19 83 ALA A O 1
ATOM 687 N N . GLY A 1 84 ? -11.644 2.364 1.815 1.00 97.19 84 GLY A N 1
ATOM 688 C CA . GLY A 1 84 ? -11.324 1.369 0.791 1.00 97.19 84 GLY A CA 1
ATOM 689 C C . GLY A 1 84 ? -10.046 0.571 1.048 1.00 97.19 84 GLY A C 1
ATOM 690 O O . GLY A 1 84 ? -9.495 -0.002 0.108 1.00 97.19 84 GLY A O 1
ATOM 691 N N . PHE A 1 85 ? -9.558 0.525 2.291 1.00 98.12 85 PHE A N 1
ATOM 692 C CA . PHE A 1 85 ? -8.485 -0.396 2.666 1.00 98.12 85 PHE A CA 1
ATOM 693 C C . PHE A 1 85 ? -8.966 -1.856 2.649 1.00 98.12 85 PHE A C 1
ATOM 695 O O . PHE A 1 85 ? -10.098 -2.163 3.015 1.00 98.12 85 PHE A O 1
ATOM 702 N N . ASN A 1 86 ? -8.089 -2.772 2.232 1.00 98.38 86 ASN A N 1
ATOM 703 C CA . ASN A 1 86 ? -8.380 -4.208 2.145 1.00 98.38 86 ASN A CA 1
ATOM 704 C C . ASN A 1 86 ? -7.912 -4.970 3.390 1.00 98.38 86 ASN A C 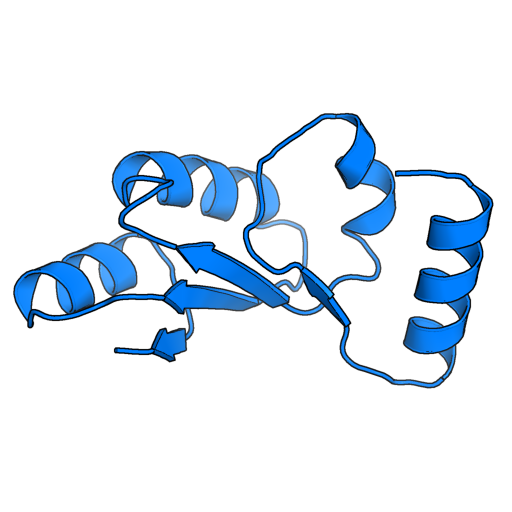1
ATOM 706 O O . ASN A 1 86 ? -8.515 -5.971 3.774 1.00 98.38 86 ASN A O 1
ATOM 710 N N . TYR A 1 87 ? -6.812 -4.514 3.988 1.00 98.44 87 TYR A N 1
ATOM 711 C CA . TYR A 1 87 ? -6.149 -5.160 5.113 1.00 98.44 87 TYR A CA 1
ATOM 712 C C . TYR A 1 87 ? -5.822 -4.147 6.210 1.00 98.44 87 TYR A C 1
ATOM 714 O O . TYR A 1 87 ? -5.687 -2.950 5.953 1.00 98.44 87 TYR A O 1
ATOM 722 N N . PHE A 1 88 ? -5.643 -4.653 7.431 1.00 98.12 88 PHE A N 1
ATOM 723 C CA . PHE A 1 88 ? -5.417 -3.853 8.633 1.00 98.12 88 PHE A CA 1
ATOM 724 C C . PHE A 1 88 ? -4.372 -4.533 9.521 1.00 98.12 88 PHE A C 1
ATOM 726 O O . PHE A 1 88 ? -4.357 -5.762 9.629 1.00 98.12 88 PHE A O 1
ATOM 733 N N . GLN A 1 89 ? -3.503 -3.744 10.149 1.00 97.38 89 GLN A N 1
ATOM 734 C CA . GLN A 1 89 ? -2.481 -4.215 11.083 1.00 97.38 89 GLN A CA 1
ATOM 735 C C . GLN A 1 89 ? -2.322 -3.221 12.239 1.00 97.38 89 GLN A C 1
ATOM 737 O O . GLN A 1 89 ? -1.968 -2.059 12.019 1.00 97.38 89 GLN A 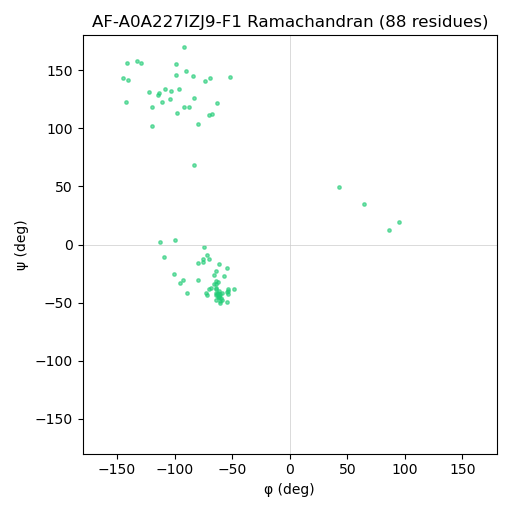O 1
ATOM 742 N N . GLY A 1 90 ? -2.508 -3.693 13.470 1.00 93.62 90 GLY A N 1
ATOM 743 C CA . GLY A 1 90 ? -2.363 -2.905 14.694 1.00 93.62 90 GLY A CA 1
ATOM 744 C C . GLY A 1 90 ? -2.898 -3.643 15.908 1.00 93.62 90 GLY A C 1
ATOM 745 O O . GLY A 1 90 ? -3.698 -4.586 15.705 1.00 93.62 90 GLY A O 1
#

Sequence (90 aa):
PTQELLDAIKHLHECGYRIALDDFVPTKAWKRFLPYVSMIKFDIRLVPIEKAAIFIQALSQFNIDFLAEKVETYEEFEQALDAGFNYFQG

InterPro domains:
  IPR001633 EAL domain [PF00563] (3-90)
  IPR001633 EAL domain [PS50883] (1-90)
  IPR035919 EAL domain s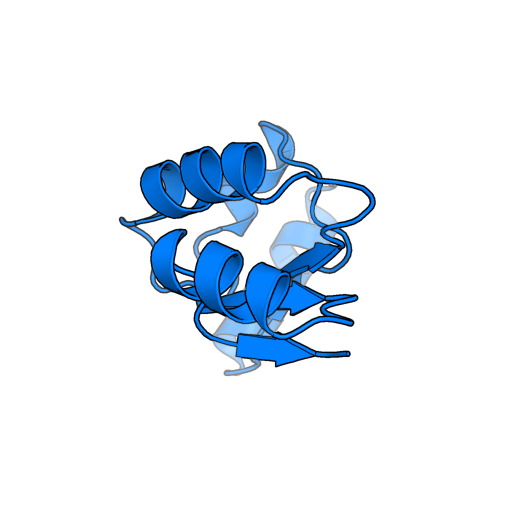uperfamily [G3DSA:3.20.20.450] (1-90)
  IPR035919 EAL domain superfamily [SSF141868] (3-90)

Organism: Vibrio parahaemolyticus (NCBI:txid670)

Secondary structure (DSSP, 8-state):
--HHHHHHHHHHHHTT---EESS----GGGTTTGGG-SEEEEETTTS-HHHHHHHHHHTTTS--EEEEE---SHHHHHHHHHTT-SEEE-

Foldseek 3Di:
DDPVVQVVLVVCLVVVDAAEAECDDDDPVCPSVQQSHAEYEHACVVPPLVNVLVVCVVSVVGNYAYEYEPQPDPVSVVSNVVSPHDYYYD

pLDDT: mean 95.08, std 4.28, range [76.19, 98.5]

Solvent-accessible surface area (backbone atoms only — not comparable to full-atom values): 5177 Å² total; per-residue (Å²): 127,59,69,70,59,51,55,52,46,48,52,42,34,74,73,68,48,81,34,69,43,71,75,60,74,94,51,82,71,50,62,85,49,52,91,49,35,42,28,41,30,36,43,43,87,81,45,47,55,75,62,47,26,56,51,51,62,75,44,64,91,47,83,55,44,32,33,39,30,74,40,84,47,71,68,52,46,53,54,35,48,76,42,64,41,74,42,78,41,99

Nearest PDB structures (foldseek):
  1qpn-assembly1_A  TM=7.135E-01  e=5.859E-02  Mycobacterium tuberculosis H37Rv
  2v81-assembly1_A  TM=7.338E-01  e=7.686E-02  Escherichia coli
  7xgn-assembly1_B  TM=7.013E-01  e=3.419E-01  Streptomyces pyridomyceticus
  4q37-assembly1_E  TM=5.519E-01  e=7.686E-02  Thermotoga maritima MSB8
  1yad-assembly1_B  TM=3.857E-01  e=3.419E-01  Bacillus subtilis

Mean predicted aligned error: 2.55 Å